Protein AF-A0A6B3G1L1-F1 (afdb_monomer_lite)

pLDDT: mean 77.65, std 10.65, range [51.44, 87.62]

Sequence (41 aa):
MSDNETATMKPASEEEVREALYDVVDPELGIDVVNLGLIYG

Foldseek 3Di:
DDDPPPPPDDPDDPVRVLVVQQVDADPVPRGGPVVVVVDDD

Secondary structure (DSSP, 8-state):
--------PPPPPHHHHHHHHHT-B-TTT-SBTTTTT----

Radius of gyration: 15.2 Å; chains: 1; bounding box: 44×16×25 Å

Structure (mmCIF, N/CA/C/O backbone):
data_AF-A0A6B3G1L1-F1
#
_entry.id   AF-A0A6B3G1L1-F1
#
loop_
_atom_site.group_PDB
_atom_site.id
_atom_site.type_symbol
_atom_site.label_atom_id
_atom_site.label_alt_id
_atom_site.label_comp_id
_atom_site.label_asym_id
_atom_site.label_entity_id
_atom_site.label_seq_id
_atom_site.pdbx_PDB_ins_code
_atom_site.Cartn_x
_atom_site.Cartn_y
_atom_site.Cartn_z
_atom_site.occupancy
_atom_site.B_iso_or_equiv
_atom_site.auth_seq_id
_atom_site.auth_comp_id
_atom_site.auth_asym_id
_atom_site.auth_atom_id
_atom_site.pdbx_PDB_model_num
ATOM 1 N N . MET A 1 1 ? -34.937 -10.466 -6.455 1.00 51.44 1 MET A N 1
ATOM 2 C CA . MET A 1 1 ? -33.606 -10.689 -7.045 1.00 51.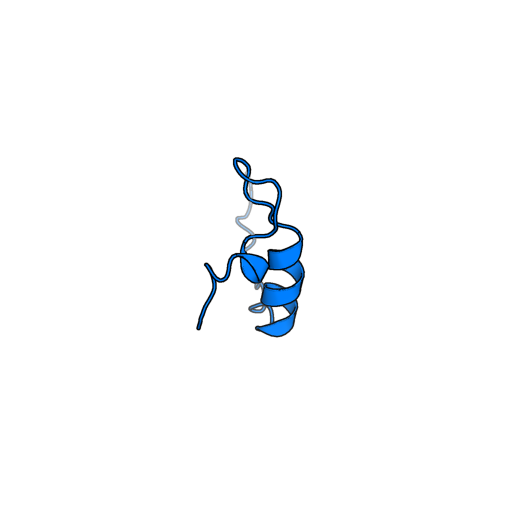44 1 MET A CA 1
ATOM 3 C C . MET A 1 1 ? -32.593 -10.011 -6.149 1.00 51.44 1 MET A C 1
ATOM 5 O O . MET A 1 1 ? -32.699 -8.809 -5.958 1.00 51.44 1 MET A O 1
ATOM 9 N N . SER A 1 2 ? -31.706 -10.850 -5.615 1.00 55.16 2 SER A N 1
ATOM 10 C CA . SER A 1 2 ? -30.410 -10.592 -4.984 1.00 55.16 2 SER A CA 1
ATOM 11 C C . SER A 1 2 ? -30.373 -9.724 -3.731 1.00 55.16 2 SER A C 1
ATOM 13 O O . SER A 1 2 ? -30.201 -8.509 -3.775 1.00 55.16 2 SER A O 1
ATOM 15 N N . ASP A 1 3 ? -30.476 -10.434 -2.611 1.00 56.09 3 ASP A N 1
ATOM 16 C CA . ASP A 1 3 ? -29.962 -10.088 -1.294 1.00 56.09 3 ASP A CA 1
ATOM 17 C C . ASP A 1 3 ? -28.548 -9.491 -1.394 1.00 56.09 3 ASP A C 1
ATOM 19 O O . ASP A 1 3 ? -27.624 -10.109 -1.923 1.00 56.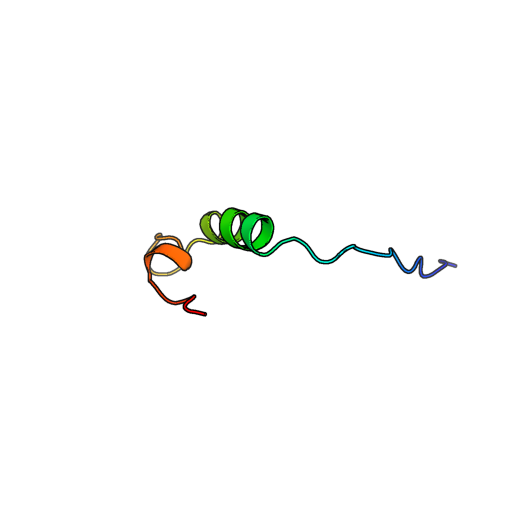09 3 ASP A O 1
ATOM 23 N N . ASN A 1 4 ? -28.388 -8.259 -0.911 1.00 66.69 4 ASN A N 1
ATOM 24 C CA . ASN A 1 4 ? -27.082 -7.640 -0.732 1.00 66.69 4 ASN A CA 1
ATOM 25 C C . ASN A 1 4 ? -26.503 -8.170 0.582 1.00 66.69 4 ASN A C 1
ATOM 27 O O . ASN A 1 4 ? -26.747 -7.612 1.652 1.00 66.69 4 ASN A O 1
ATOM 31 N N . GLU A 1 5 ? -25.820 -9.307 0.496 1.00 63.44 5 GLU A N 1
ATOM 32 C CA . GLU A 1 5 ? -25.133 -9.937 1.614 1.00 63.44 5 GLU A CA 1
ATOM 33 C C . GLU A 1 5 ? -23.994 -9.013 2.064 1.00 63.44 5 GLU A C 1
ATOM 35 O O . GLU A 1 5 ? -22.945 -8.912 1.427 1.00 63.44 5 GLU A O 1
ATOM 40 N N . THR A 1 6 ? -24.218 -8.267 3.147 1.00 59.19 6 THR A N 1
ATOM 41 C CA . THR A 1 6 ? -23.180 -7.453 3.780 1.00 59.19 6 THR A CA 1
ATOM 42 C C . THR A 1 6 ? -22.170 -8.393 4.425 1.00 59.19 6 THR A C 1
ATOM 44 O O . THR A 1 6 ? -22.293 -8.746 5.599 1.00 59.19 6 THR A O 1
ATOM 47 N N . ALA A 1 7 ? -21.189 -8.829 3.637 1.00 65.88 7 ALA A N 1
ATOM 48 C CA . ALA A 1 7 ? -20.046 -9.583 4.111 1.00 65.88 7 ALA A CA 1
ATOM 49 C C . ALA A 1 7 ? -19.320 -8.743 5.167 1.00 65.88 7 ALA A C 1
ATOM 51 O O . ALA A 1 7 ? -18.738 -7.699 4.871 1.00 65.88 7 ALA A O 1
ATOM 52 N N . THR A 1 8 ? -19.371 -9.180 6.422 1.00 62.09 8 THR A N 1
ATOM 53 C CA . THR A 1 8 ? -18.559 -8.607 7.493 1.00 62.09 8 THR A CA 1
ATOM 54 C C . THR A 1 8 ? -17.101 -8.989 7.244 1.00 62.09 8 THR A C 1
ATOM 56 O O . THR A 1 8 ? -16.604 -9.970 7.798 1.00 62.09 8 THR A O 1
ATOM 59 N N . MET A 1 9 ? -16.417 -8.252 6.368 1.00 66.94 9 MET A N 1
ATOM 60 C CA . MET A 1 9 ? -14.971 -8.349 6.205 1.00 66.94 9 MET A CA 1
ATOM 61 C C . MET A 1 9 ? -14.328 -7.779 7.463 1.00 66.94 9 MET A C 1
ATOM 63 O O . MET A 1 9 ? -14.492 -6.603 7.789 1.00 66.94 9 MET A O 1
ATOM 67 N N . LYS A 1 10 ? -13.618 -8.634 8.200 1.00 76.19 10 LYS A N 1
ATOM 68 C CA . LYS A 1 10 ? -12.691 -8.144 9.216 1.00 76.19 10 LYS A CA 1
ATOM 69 C C . LYS A 1 10 ? -11.646 -7.281 8.500 1.00 76.19 10 LYS A C 1
ATOM 71 O O . LYS A 1 10 ? -11.198 -7.691 7.427 1.00 76.19 10 LYS A O 1
ATOM 76 N N . PRO A 1 11 ? -11.276 -6.111 9.047 1.00 78.25 11 PRO A N 1
ATOM 77 C CA . PRO A 1 11 ? -10.155 -5.364 8.501 1.00 78.25 11 PRO A CA 1
ATOM 78 C C . PRO A 1 11 ? -8.925 -6.272 8.527 1.00 78.25 11 PRO A C 1
ATOM 80 O O . PRO A 1 11 ? -8.660 -6.916 9.547 1.00 78.25 11 PRO A O 1
ATOM 83 N N . ALA A 1 12 ? -8.233 -6.357 7.392 1.00 82.69 12 ALA A N 1
ATOM 84 C CA . ALA A 1 12 ? -6.949 -7.033 7.319 1.00 82.69 12 ALA A CA 1
ATOM 85 C C . ALA A 1 12 ? -5.982 -6.343 8.287 1.00 82.69 12 ALA A C 1
ATOM 87 O O . ALA A 1 12 ? -6.033 -5.122 8.471 1.00 82.69 12 ALA A O 1
ATOM 88 N N . SER A 1 13 ? -5.144 -7.134 8.944 1.00 86.94 13 SER A N 1
ATOM 89 C CA . SER A 1 13 ? -4.086 -6.593 9.789 1.00 86.94 13 SER A CA 1
ATOM 90 C C . SER A 1 13 ? -3.093 -5.791 8.945 1.00 86.94 13 SER A C 1
ATOM 92 O O . SER A 1 13 ? -2.942 -6.040 7.749 1.00 86.94 13 SER A O 1
ATOM 94 N N . GLU A 1 14 ? -2.402 -4.825 9.555 1.00 85.50 14 GLU A N 1
ATOM 95 C CA . GLU A 1 14 ? -1.407 -4.009 8.841 1.00 85.50 14 GLU A CA 1
ATOM 96 C C . GLU A 1 14 ? -0.347 -4.867 8.142 1.00 85.50 14 GLU A C 1
ATOM 98 O O . GLU A 1 14 ? 0.064 -4.544 7.032 1.00 85.50 14 GLU A O 1
ATOM 103 N N . GLU A 1 15 ? 0.041 -5.989 8.751 1.00 85.94 15 GLU A N 1
ATOM 104 C CA . GLU A 1 15 ? 1.008 -6.913 8.164 1.00 85.94 15 GLU A CA 1
ATOM 105 C C . GLU A 1 15 ? 0.451 -7.623 6.923 1.00 85.94 15 GLU A C 1
ATOM 107 O O . GLU A 1 15 ? 1.116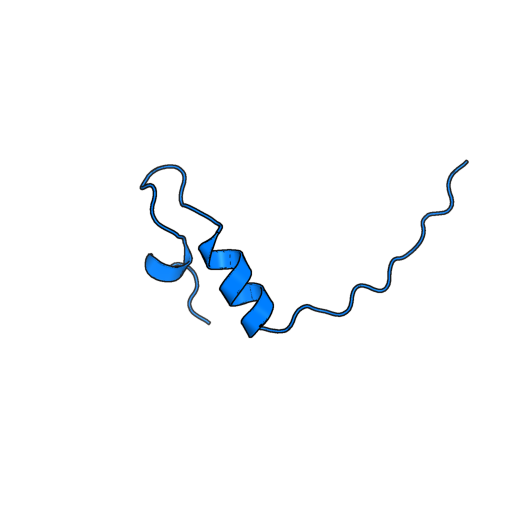 -7.639 5.893 1.00 85.94 15 GLU A O 1
ATOM 112 N N . GLU A 1 16 ? -0.790 -8.119 6.967 1.00 86.69 16 GLU A N 1
ATOM 113 C CA . GLU A 1 16 ? -1.444 -8.740 5.802 1.00 86.69 16 GLU A CA 1
ATOM 114 C C . GLU A 1 16 ? -1.610 -7.746 4.644 1.00 86.69 16 GLU A C 1
ATOM 116 O O . GLU A 1 16 ? -1.439 -8.100 3.478 1.00 86.69 16 GLU A O 1
ATOM 121 N N . VAL A 1 17 ? -1.922 -6.485 4.955 1.00 86.50 17 VAL A N 1
ATOM 122 C CA . VAL A 1 17 ? -2.007 -5.418 3.949 1.00 86.50 17 VAL A CA 1
ATOM 123 C C . VAL A 1 17 ? -0.628 -5.132 3.360 1.00 86.50 17 VAL A C 1
ATOM 125 O O . VAL A 1 17 ? -0.498 -5.017 2.144 1.00 86.50 17 VAL A O 1
ATOM 128 N N . ARG A 1 18 ? 0.412 -5.045 4.195 1.00 85.31 18 ARG A N 1
ATOM 129 C CA . ARG A 1 18 ? 1.788 -4.780 3.759 1.00 85.31 18 ARG A CA 1
ATOM 130 C C . ARG A 1 18 ? 2.326 -5.897 2.869 1.00 85.31 18 ARG A C 1
ATOM 132 O O . ARG A 1 18 ? 2.938 -5.594 1.851 1.00 85.31 18 ARG A O 1
ATOM 139 N N . GLU A 1 19 ? 2.068 -7.157 3.216 1.00 87.44 19 GLU A N 1
ATOM 140 C CA . GLU A 1 19 ? 2.417 -8.311 2.382 1.00 87.44 19 GLU A CA 1
ATOM 141 C C . GLU A 1 19 ? 1.714 -8.256 1.021 1.00 87.44 19 GLU A C 1
ATOM 143 O O . GLU A 1 19 ? 2.377 -8.352 -0.009 1.00 87.44 19 GLU A O 1
ATOM 148 N N . ALA A 1 20 ? 0.405 -7.989 0.999 1.00 87.19 20 ALA A N 1
ATOM 149 C CA . ALA A 1 20 ? -0.356 -7.873 -0.246 1.00 87.19 20 ALA A CA 1
ATOM 150 C C . ALA A 1 20 ? 0.107 -6.709 -1.146 1.00 87.19 20 ALA A C 1
ATOM 152 O O . ALA A 1 20 ? -0.049 -6.761 -2.364 1.00 87.19 20 ALA A O 1
ATOM 153 N N . LEU A 1 21 ? 0.677 -5.648 -0.569 1.00 87.19 21 LEU A N 1
ATOM 154 C CA . LEU A 1 21 ? 1.172 -4.493 -1.321 1.00 87.19 21 LEU A CA 1
ATOM 155 C C . LEU A 1 21 ? 2.499 -4.759 -2.046 1.00 87.19 21 LEU A C 1
ATOM 157 O O . LEU A 1 21 ? 2.782 -4.065 -3.020 1.00 87.19 21 LEU A O 1
ATOM 161 N N . TYR A 1 22 ? 3.283 -5.762 -1.638 1.00 85.94 22 TYR A N 1
ATOM 162 C CA . TYR A 1 22 ? 4.475 -6.174 -2.393 1.00 85.94 22 TYR A CA 1
ATOM 163 C C . TYR A 1 22 ? 4.129 -6.808 -3.742 1.00 85.94 22 TYR A C 1
ATOM 165 O O . TYR A 1 22 ? 4.919 -6.726 -4.680 1.00 85.94 22 TYR A O 1
ATOM 173 N N . ASP A 1 23 ? 2.940 -7.398 -3.864 1.00 86.44 23 ASP A N 1
ATOM 174 C CA . ASP A 1 23 ? 2.457 -7.960 -5.127 1.00 86.44 23 ASP A CA 1
ATOM 175 C C . ASP A 1 23 ? 1.987 -6.870 -6.108 1.00 86.44 23 ASP A C 1
ATOM 177 O O . ASP A 1 23 ? 1.767 -7.133 -7.294 1.00 86.44 23 ASP A O 1
ATOM 181 N N . VAL A 1 24 ? 1.836 -5.628 -5.634 1.00 87.25 24 VAL A N 1
ATOM 182 C CA . VAL A 1 24 ? 1.443 -4.485 -6.457 1.00 87.25 24 VAL A CA 1
ATOM 183 C C . VAL A 1 24 ? 2.691 -3.822 -7.029 1.00 87.25 24 VAL A C 1
ATOM 185 O O . VAL A 1 24 ? 3.414 -3.086 -6.356 1.00 87.25 24 VAL A O 1
ATOM 188 N N . VAL A 1 25 ? 2.919 -4.082 -8.311 1.00 86.31 25 VAL A N 1
ATOM 189 C CA . VAL A 1 25 ? 4.069 -3.591 -9.073 1.00 86.31 25 VAL A CA 1
ATOM 190 C C . VAL A 1 25 ? 3.708 -2.310 -9.824 1.00 86.31 25 VAL A C 1
ATOM 192 O O . VAL A 1 25 ? 2.658 -2.239 -10.465 1.00 86.31 25 VAL A O 1
ATOM 195 N N . ASP A 1 26 ? 4.588 -1.308 -9.772 1.00 87.12 26 ASP A N 1
ATOM 196 C CA . ASP A 1 26 ? 4.441 -0.083 -10.551 1.00 87.12 26 ASP A CA 1
ATOM 197 C C . ASP A 1 26 ? 4.499 -0.397 -12.061 1.00 87.12 26 ASP A C 1
ATOM 199 O O . ASP A 1 26 ? 5.468 -1.005 -12.530 1.00 87.12 26 ASP A O 1
ATOM 203 N N . PRO A 1 27 ? 3.479 -0.009 -12.845 1.00 85.81 27 PRO A N 1
ATOM 204 C CA . PRO 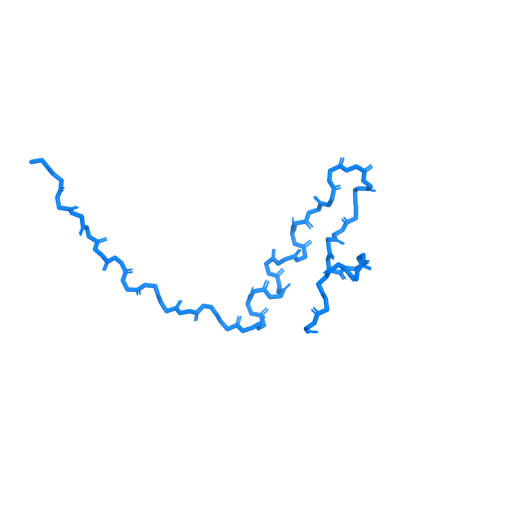A 1 27 ? 3.391 -0.359 -14.259 1.00 85.81 27 PRO A CA 1
ATOM 205 C C . PRO A 1 27 ? 4.413 0.368 -15.146 1.00 85.81 27 PRO A C 1
ATOM 207 O O . PRO A 1 27 ? 4.602 -0.042 -16.292 1.00 85.81 27 PRO A O 1
ATOM 210 N N . GLU A 1 28 ? 5.066 1.425 -14.658 1.00 87.62 28 GLU A N 1
ATOM 211 C CA . GLU A 1 28 ? 6.065 2.189 -15.411 1.00 87.62 28 GLU A CA 1
ATOM 212 C C . GLU A 1 28 ? 7.495 1.712 -15.121 1.00 87.62 28 GLU A C 1
ATOM 214 O O . GLU A 1 28 ? 8.332 1.670 -16.025 1.00 87.62 28 GLU A O 1
ATOM 219 N N . LEU A 1 29 ? 7.777 1.324 -13.876 1.00 81.19 29 LEU A N 1
ATOM 220 C CA . LEU A 1 29 ? 9.119 0.970 -13.408 1.00 81.19 29 LEU A CA 1
ATOM 221 C C . LEU A 1 29 ? 9.318 -0.531 -13.163 1.00 81.19 29 LEU A C 1
ATOM 223 O O . LEU A 1 29 ? 10.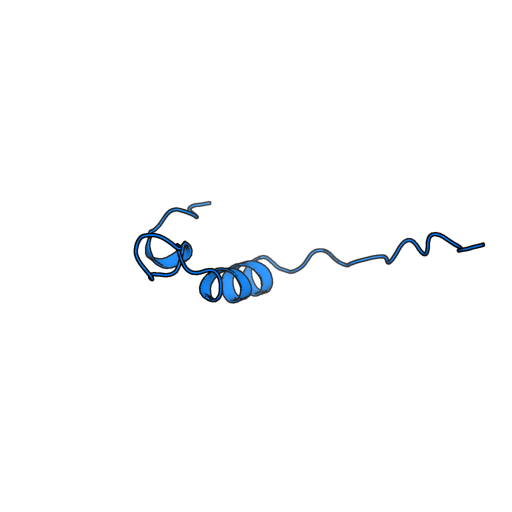461 -0.989 -13.138 1.00 81.19 29 LEU A O 1
ATOM 227 N N . GLY A 1 30 ? 8.246 -1.311 -13.001 1.00 81.69 30 GLY A N 1
ATOM 228 C CA . GLY A 1 30 ? 8.323 -2.758 -12.782 1.00 81.69 30 GLY A CA 1
ATOM 229 C C . GLY A 1 30 ? 8.838 -3.171 -11.396 1.00 81.69 30 GLY A C 1
ATOM 230 O O . GLY A 1 30 ? 9.248 -4.317 -11.224 1.00 81.69 30 GLY A O 1
ATOM 231 N N . ILE A 1 31 ? 8.836 -2.255 -10.422 1.00 82.31 31 ILE A N 1
ATOM 232 C CA . ILE A 1 31 ? 9.220 -2.488 -9.017 1.00 82.31 31 ILE A CA 1
ATOM 233 C C . ILE A 1 31 ? 7.980 -2.309 -8.138 1.00 82.31 31 ILE A C 1
ATOM 235 O O . ILE A 1 31 ? 7.093 -1.527 -8.473 1.00 82.31 31 ILE A O 1
ATOM 239 N N . ASP A 1 32 ? 7.891 -3.034 -7.027 1.00 83.19 32 ASP A N 1
ATOM 240 C CA . AS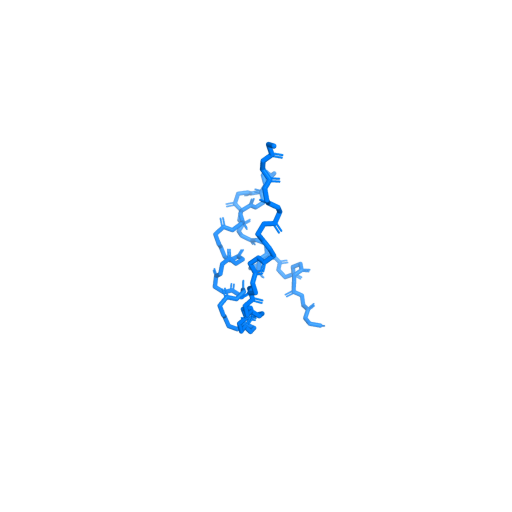P A 1 32 ? 6.776 -2.916 -6.092 1.00 83.19 32 ASP A CA 1
ATOM 241 C C . ASP A 1 32 ? 6.697 -1.539 -5.418 1.00 83.19 32 ASP A C 1
ATOM 243 O O . ASP A 1 32 ? 7.700 -0.896 -5.091 1.00 83.19 32 ASP A O 1
ATOM 247 N N . VAL A 1 33 ? 5.464 -1.092 -5.182 1.00 80.94 33 VAL A N 1
ATOM 248 C CA . VAL A 1 33 ? 5.171 0.234 -4.615 1.00 80.94 33 VAL A CA 1
ATOM 249 C C . VAL A 1 33 ? 5.702 0.412 -3.186 1.00 80.94 33 VAL A C 1
ATOM 251 O O . VAL A 1 33 ? 5.920 1.543 -2.743 1.00 80.94 33 VAL A O 1
ATOM 254 N N . VAL A 1 34 ? 5.943 -0.692 -2.471 1.00 80.62 34 VAL A N 1
ATOM 255 C CA . VAL A 1 34 ? 6.475 -0.693 -1.102 1.00 80.62 34 VAL A CA 1
ATOM 256 C C . VAL A 1 34 ? 7.976 -0.390 -1.103 1.00 80.62 34 VAL A C 1
ATOM 258 O O . VAL A 1 34 ? 8.420 0.502 -0.383 1.00 80.62 34 VAL A O 1
ATOM 261 N N . ASN A 1 35 ? 8.761 -1.054 -1.952 1.00 82.12 35 ASN A N 1
ATOM 262 C CA . ASN A 1 35 ? 10.200 -0.821 -2.096 1.00 82.12 35 ASN A CA 1
ATOM 263 C C . ASN A 1 35 ? 10.522 0.526 -2.753 1.00 82.12 35 ASN A C 1
ATOM 265 O O . ASN A 1 35 ? 11.593 1.085 -2.510 1.00 82.12 35 ASN A O 1
ATOM 269 N N . LEU A 1 36 ? 9.593 1.085 -3.534 1.00 80.06 36 LEU A N 1
ATOM 270 C CA . LEU A 1 36 ? 9.681 2.466 -4.017 1.00 80.06 36 LEU A CA 1
ATOM 271 C C . LEU A 1 36 ? 9.515 3.507 -2.897 1.00 80.06 36 LEU A C 1
ATOM 273 O O . LEU A 1 36 ? 9.760 4.691 -3.126 1.00 80.06 36 LEU A O 1
ATOM 277 N N . GLY A 1 37 ? 9.110 3.092 -1.691 1.00 80.06 37 GLY A N 1
ATOM 278 C CA . GLY A 1 37 ? 8.891 3.998 -0.569 1.00 80.06 37 GLY A CA 1
ATOM 279 C C . GLY A 1 37 ? 7.705 4.937 -0.792 1.00 80.06 37 GLY A C 1
ATOM 280 O O . GLY A 1 37 ? 7.669 6.024 -0.229 1.00 80.06 37 GLY A O 1
ATOM 281 N N . LEU A 1 38 ? 6.739 4.561 -1.637 1.00 78.06 38 LEU A N 1
ATOM 282 C CA . LEU A 1 38 ? 5.511 5.343 -1.833 1.00 78.06 38 LEU A CA 1
ATOM 283 C C . LEU A 1 38 ? 4.519 5.138 -0.688 1.00 78.06 38 LEU A C 1
ATOM 285 O O . LEU A 1 38 ? 3.655 5.979 -0.448 1.00 78.06 38 LEU A O 1
ATOM 289 N N . ILE A 1 39 ? 4.669 4.030 0.034 1.00 73.12 39 ILE A N 1
ATOM 290 C CA . ILE A 1 39 ? 3.899 3.715 1.227 1.00 73.12 39 ILE A CA 1
ATOM 291 C C . ILE A 1 39 ? 4.831 3.885 2.423 1.00 73.12 39 ILE A C 1
ATOM 293 O O . ILE A 1 39 ? 5.514 2.958 2.852 1.00 73.12 39 ILE A O 1
ATOM 297 N N . TYR A 1 40 ? 4.872 5.112 2.932 1.00 71.38 40 TYR A N 1
ATOM 298 C CA . TYR A 1 40 ? 5.299 5.399 4.295 1.00 71.38 40 TYR A CA 1
ATOM 299 C C . TYR A 1 40 ? 4.046 5.655 5.133 1.00 71.38 40 TYR A C 1
ATOM 301 O O . TYR A 1 40 ? 3.082 6.238 4.633 1.00 71.38 40 TYR A O 1
ATOM 309 N N . GLY A 1 41 ? 4.059 5.171 6.377 1.00 59.47 41 GLY A N 1
ATOM 310 C CA . GLY A 1 41 ? 3.012 5.457 7.362 1.00 59.47 41 GLY A CA 1
ATOM 311 C C . GLY A 1 41 ? 2.838 6.945 7.642 1.00 59.47 41 GLY A C 1
ATOM 312 O O . GLY A 1 41 ? 3.823 7.704 7.477 1.00 59.47 41 GLY A O 1
#